Protein 1HUP (pdb70)

CATH classification: 3.10.100.10

InterPro domains:
  IPR001304 C-type lectin-like [PF00059] (146-246)
  IPR001304 C-type lectin-like [PS50041] (134-245)
  IPR001304 C-type lectin-like [SM00034] (127-245)
  IPR008160 Collagen triple helix repeat [PF01391] (42-99)
  IPR016186 C-type lectin-like/link domain superfamily [G3DSA:3.10.100.10] (108-248)
  IPR016187 C-type lectin fold [SSF56436] (134-247)
  IPR018378 C-type lectin, conserved site [PS00615] (222-244)
  IPR033990 Collectin, C-type lectin-like domain [cd03591] (136-246)
  IPR051077 Calcium-dependent Lectin [PTHR24024] (1-246)

Structure (mmCIF, N/CA/C/O backbone):
data_1HUP
#
_entry.id   1HUP
#
_cell.length_a   76.680
_cell.length_b   76.680
_cell.length_c   58.580
_cell.angle_alpha   90.00
_cell.angle_beta   90.00
_cell.angle_gamma   120.00
#
_symmetry.space_group_name_H-M   'P 3 2 1'
#
loop_
_entity.id
_entity.type
_entity.pdbx_description
1 polymer 'MANNOSE-BINDING PROTEIN'
2 non-polymer 'CALCIUM ION'
3 non-polymer 'SULFATE ION'
4 water water
#
loop_
_atom_site.group_PDB
_atom_site.id
_atom_site.type_symbol
_atom_site.label_atom_id
_atom_site.label_alt_id
_atom_site.label_comp_id
_atom_site.label_asym_id
_atom_site.label_entity_id
_atom_site.label_seq_id
_atom_site.pdbx_PDB_ins_code
_atom_site.Cartn_x
_atom_site.Cartn_y
_atom_site.Cartn_z
_atom_site.occupancy
_atom_site.B_iso_or_equiv
_atom_site.auth_seq_id
_atom_site.auth_comp_id
_atom_site.auth_asym_id
_atom_site.auth_atom_id
_atom_site.pdbx_PDB_model_num
ATOM 1 N N . ALA A 1 1 ? 47.002 -26.221 54.419 1.00 77.37 88 ALA A N 1
ATOM 2 C CA . ALA A 1 1 ? 46.304 -24.935 54.719 1.00 77.43 88 ALA A CA 1
ATOM 3 C C . ALA A 1 1 ? 45.516 -24.547 53.471 1.00 77.11 88 ALA A C 1
ATOM 4 O O . ALA A 1 1 ? 44.939 -25.418 52.814 1.00 77.14 88 ALA A O 1
ATOM 6 N N . ALA A 1 2 ? 45.519 -23.261 53.122 1.00 77.70 89 ALA A N 1
ATOM 7 C CA . ALA A 1 2 ? 44.817 -22.778 51.931 1.00 77.61 89 ALA A CA 1
ATOM 8 C C . ALA A 1 2 ? 45.659 -23.117 50.699 1.00 77.56 89 ALA A C 1
ATOM 9 O O . ALA A 1 2 ? 45.825 -22.303 49.790 1.00 77.45 89 ALA A O 1
ATOM 11 N N . SER A 1 3 ? 46.182 -24.337 50.687 1.00 76.80 90 SER A N 1
ATOM 12 C CA . SER A 1 3 ? 47.013 -24.835 49.607 1.00 77.06 90 SER A CA 1
ATOM 13 C C . SER A 1 3 ? 46.126 -25.058 48.392 1.00 76.48 90 SER A C 1
ATOM 14 O O . SER A 1 3 ? 46.508 -24.750 47.264 1.00 77.21 90 SER A O 1
ATOM 17 N N . GLU A 1 4 ? 44.923 -25.565 48.648 1.00 75.92 91 GLU A N 1
ATOM 18 C CA . GLU A 1 4 ? 43.953 -25.829 47.595 1.00 75.10 91 GLU A CA 1
ATOM 19 C C . GLU A 1 4 ? 43.637 -24.493 46.935 1.00 74.02 91 GLU A C 1
ATOM 20 O O . GLU A 1 4 ? 43.918 -24.303 45.755 1.00 74.30 91 GLU A O 1
ATOM 26 N N . ARG A 1 5 ? 43.131 -23.549 47.729 1.00 72.30 92 ARG A N 1
ATOM 27 C CA . ARG A 1 5 ? 42.783 -22.207 47.255 1.00 70.21 92 ARG A CA 1
ATOM 28 C C . ARG A 1 5 ? 43.932 -21.632 46.434 1.00 68.33 92 ARG A C 1
ATOM 29 O O . ARG A 1 5 ? 43.717 -20.979 45.413 1.00 68.16 92 ARG A O 1
ATOM 37 N N . LYS A 1 6 ? 45.149 -21.899 46.892 1.00 66.11 93 LYS A N 1
ATOM 38 C CA . LYS A 1 6 ? 46.358 -21.444 46.227 1.00 64.39 93 LYS A CA 1
ATOM 39 C C . LYS A 1 6 ? 46.407 -22.065 44.832 1.00 62.46 93 LYS A C 1
ATOM 40 O O . LYS A 1 6 ? 46.589 -21.364 43.831 1.00 61.48 93 LYS A O 1
ATOM 46 N N . ALA A 1 7 ? 46.196 -23.377 44.783 1.00 59.88 94 ALA A N 1
ATOM 47 C CA . ALA A 1 7 ? 46.213 -24.134 43.537 1.00 57.92 94 ALA A CA 1
ATOM 48 C C . ALA A 1 7 ? 45.054 -23.770 42.616 1.00 56.41 94 ALA A C 1
ATOM 49 O O . ALA A 1 7 ? 45.216 -23.755 41.398 1.00 56.35 94 ALA A O 1
ATOM 51 N N . LEU A 1 8 ? 43.893 -23.471 43.192 1.00 54.38 95 LEU A N 1
ATOM 52 C CA . LEU A 1 8 ? 42.725 -23.099 42.408 1.00 53.04 95 LEU A CA 1
ATOM 53 C C . LEU A 1 8 ? 43.000 -21.789 41.673 1.00 52.26 95 LEU A C 1
ATOM 54 O O . LEU A 1 8 ? 42.779 -21.684 40.464 1.00 52.09 95 LEU A O 1
ATOM 59 N N . GLN A 1 9 ? 43.529 -20.808 42.393 1.00 50.48 96 GLN A N 1
ATOM 60 C CA . GLN A 1 9 ? 43.839 -19.516 41.801 1.00 49.06 96 GLN A CA 1
ATOM 61 C C . GLN A 1 9 ? 44.954 -19.620 40.757 1.00 47.50 96 GLN A C 1
ATOM 62 O O . GLN A 1 9 ? 44.946 -18.892 39.765 1.00 47.23 96 GLN A O 1
ATOM 68 N N . THR A 1 10 ? 45.894 -20.538 40.963 1.00 45.98 97 THR A N 1
ATOM 69 C CA . THR A 1 10 ? 46.986 -20.718 40.008 1.00 44.95 97 THR A CA 1
ATOM 70 C C . THR A 1 10 ? 46.461 -21.408 38.753 1.00 42.76 97 THR A C 1
ATOM 71 O O . THR A 1 10 ? 46.851 -21.070 37.632 1.00 42.30 97 THR A O 1
ATOM 75 N N . GLU A 1 11 ? 45.553 -22.358 38.953 1.00 40.17 98 GLU A N 1
ATOM 76 C CA . GLU A 1 11 ? 44.944 -23.112 37.871 1.00 38.88 98 GLU A CA 1
ATOM 77 C C . GLU A 1 11 ? 44.084 -22.186 37.014 1.00 37.41 98 GLU A C 1
ATOM 78 O O . GL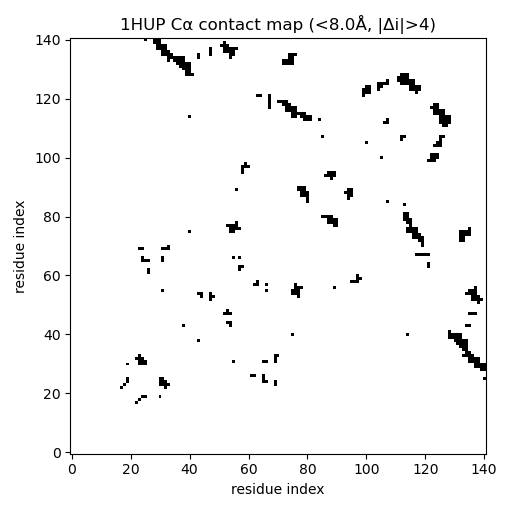U A 1 11 ? 44.090 -22.268 35.784 1.00 35.63 98 GLU A O 1
ATOM 84 N N . MET A 1 12 ? 43.363 -21.293 37.682 1.00 36.09 99 MET A N 1
ATOM 85 C CA . MET A 1 12 ? 42.485 -20.328 37.031 1.00 35.71 99 MET A CA 1
ATOM 86 C C . MET A 1 12 ? 43.273 -19.307 36.211 1.00 33.03 99 MET A C 1
ATOM 87 O O . MET A 1 12 ? 42.874 -18.944 35.102 1.00 31.25 99 MET A O 1
ATOM 92 N N . ALA A 1 13 ? 44.390 -18.848 36.764 1.00 31.60 100 ALA A N 1
ATOM 93 C CA . ALA A 1 13 ? 45.235 -17.865 36.098 1.00 30.48 100 ALA A CA 1
ATOM 94 C C . ALA A 1 13 ? 45.822 -18.408 34.791 1.00 31.18 100 ALA A C 1
ATOM 95 O O . ALA A 1 13 ? 46.001 -17.654 33.829 1.00 31.12 100 ALA A O 1
ATOM 97 N N . ARG A 1 14 ? 46.128 -19.705 34.752 1.00 30.33 101 ARG A N 1
ATOM 98 C CA . ARG A 1 14 ? 46.660 -20.280 33.526 1.00 30.04 101 ARG A CA 1
ATOM 99 C C . ARG A 1 14 ? 45.544 -20.567 32.527 1.00 28.28 101 ARG A C 1
ATOM 100 O O . ARG A 1 14 ? 45.700 -20.314 31.347 1.00 27.97 101 ARG A O 1
ATOM 108 N N . ILE A 1 15 ? 44.389 -21.005 33.012 1.00 28.13 102 ILE A N 1
ATOM 109 C CA . ILE A 1 15 ? 43.248 -21.251 32.137 1.00 27.96 102 ILE A CA 1
ATOM 110 C C . ILE A 1 15 ? 42.898 -19.922 31.458 1.00 29.54 102 ILE A C 1
ATOM 111 O O . ILE A 1 15 ? 42.636 -19.882 30.254 1.00 30.51 102 ILE A O 1
ATOM 116 N N . LYS A 1 16 ? 42.940 -18.833 32.219 1.00 29.21 103 LYS A N 1
ATOM 117 C CA . LYS A 1 16 ? 42.634 -17.514 31.681 1.00 28.67 103 LYS A CA 1
ATOM 118 C C . LYS A 1 16 ? 43.678 -17.061 30.680 1.00 27.47 103 LYS A C 1
ATOM 119 O O . LYS A 1 16 ? 43.370 -16.348 29.718 1.00 27.06 103 LYS A O 1
ATOM 125 N N . LYS A 1 17 ? 44.912 -17.489 30.902 1.00 27.92 104 LYS A N 1
ATOM 126 C CA . LYS A 1 17 ? 46.016 -17.144 30.020 1.00 27.47 104 LY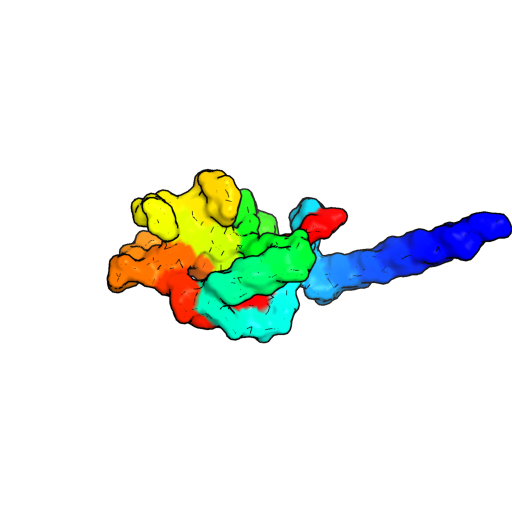S A CA 1
ATOM 127 C C . LYS A 1 17 ? 45.823 -17.821 28.657 1.00 25.80 104 LYS A C 1
ATOM 128 O O . LYS A 1 17 ? 46.050 -17.206 27.620 1.00 26.33 104 LYS A O 1
ATOM 134 N N . TRP A 1 18 ? 45.406 -19.087 28.676 1.00 22.68 105 TRP A N 1
ATOM 135 C CA . TRP A 1 18 ? 45.161 -19.849 27.461 1.00 21.25 105 TRP A CA 1
ATOM 136 C C . TRP A 1 18 ? 44.058 -19.208 26.629 1.00 23.06 105 TRP A C 1
ATOM 137 O O . TRP A 1 18 ? 44.214 -18.999 25.420 1.00 24.19 105 TRP A O 1
ATOM 148 N N . LEU A 1 19 ? 42.945 -18.903 27.296 1.00 23.21 106 LEU A N 1
ATOM 149 C CA . LEU A 1 19 ? 41.776 -18.305 26.668 1.00 22.35 106 LEU A CA 1
ATOM 150 C C . LEU A 1 19 ? 42.052 -16.972 26.005 1.00 22.73 106 LEU A C 1
ATOM 151 O O . LEU A 1 19 ? 41.589 -16.734 24.891 1.00 23.78 106 LEU A O 1
ATOM 156 N N . THR A 1 20 ? 42.785 -16.098 26.684 1.00 23.09 107 THR A N 1
ATOM 157 C CA . THR A 1 20 ? 43.079 -14.794 26.115 1.00 23.07 107 THR A CA 1
ATOM 158 C C . THR A 1 20 ? 44.061 -14.932 24.975 1.00 22.48 107 THR A C 1
ATOM 159 O O . THR A 1 20 ? 44.164 -14.042 24.138 1.00 24.16 107 THR A O 1
ATOM 163 N N . PHE A 1 21 ? 44.775 -16.052 24.937 1.00 21.21 108 PHE A N 1
ATOM 164 C CA . PHE A 1 21 ? 45.738 -16.295 23.876 1.00 21.03 108 PHE A CA 1
ATOM 165 C C . PHE A 1 21 ? 45.054 -16.827 22.622 1.00 21.60 108 PHE A C 1
ATOM 166 O O . PHE A 1 21 ? 45.249 -16.286 21.529 1.00 22.33 108 PHE A O 1
ATOM 174 N N . SER A 1 22 ? 44.225 -17.856 22.782 1.00 21.47 109 SER A N 1
ATOM 175 C CA . SER A 1 22 ? 43.575 -18.460 21.632 1.00 21.70 109 SER A CA 1
ATOM 176 C C . SER A 1 22 ? 42.053 -18.382 21.472 1.00 21.72 109 SER A C 1
ATOM 177 O O . SER A 1 22 ? 41.564 -18.568 20.360 1.00 23.17 109 SER A O 1
ATOM 180 N N . LEU A 1 23 ? 41.292 -18.125 22.535 1.00 19.98 110 LEU A N 1
ATOM 181 C CA . LEU A 1 23 ? 39.844 -18.074 22.362 1.00 19.53 110 LEU A CA 1
ATOM 182 C C . LEU A 1 23 ? 39.333 -16.772 21.756 1.00 19.32 110 LEU A C 1
ATOM 183 O O . LEU A 1 23 ? 38.355 -16.769 21.005 1.00 19.46 110 LEU A O 1
ATOM 188 N N . GLY A 1 24 ? 39.954 -15.660 22.117 1.00 19.20 111 GLY A N 1
ATOM 189 C CA . GLY A 1 24 ? 39.515 -14.383 21.594 1.00 18.00 111 GLY A CA 1
ATOM 190 C C . GLY A 1 24 ? 40.638 -13.377 21.568 1.00 19.05 111 GLY A C 1
ATOM 191 O O . GLY A 1 24 ? 41.805 -13.736 21.667 1.00 17.29 111 GLY A O 1
ATOM 192 N N . LYS A 1 25 ? 40.279 -12.107 21.458 1.00 19.71 112 LYS A N 1
ATOM 193 C CA . LYS A 1 25 ? 41.261 -11.044 21.407 1.00 20.09 112 LYS A CA 1
ATOM 194 C C . LYS A 1 25 ? 41.037 -10.074 22.550 1.00 21.56 112 LYS A C 1
ATOM 195 O O . LYS A 1 25 ? 39.942 -9.538 22.716 1.00 22.84 112 LYS A O 1
ATOM 201 N N . GLN A 1 26 ? 42.071 -9.847 23.341 1.00 22.51 113 GLN A N 1
ATOM 202 C CA . GLN A 1 26 ? 41.951 -8.918 24.441 1.00 23.49 113 GLN A CA 1
ATOM 203 C C . GLN A 1 26 ? 42.661 -7.612 24.106 1.00 23.73 113 GLN A C 1
ATOM 204 O O . GLN A 1 26 ? 43.804 -7.618 23.652 1.00 22.66 113 GLN A O 1
ATOM 210 N N . VAL A 1 27 ? 41.966 -6.498 24.290 1.00 23.51 114 VAL A N 1
ATOM 211 C CA . VAL A 1 27 ? 42.537 -5.184 24.049 1.00 23.99 114 VAL A CA 1
ATOM 212 C C . VAL A 1 27 ? 42.093 -4.368 25.252 1.00 25.44 114 VAL A C 1
ATOM 213 O O . VAL A 1 27 ? 40.916 -3.995 25.371 1.00 26.71 114 VAL A O 1
ATOM 217 N N . GLY A 1 28 ? 43.012 -4.198 26.200 1.00 25.86 115 GLY A N 1
ATOM 218 C CA . GLY A 1 28 ? 42.709 -3.446 27.404 1.00 24.97 115 GLY A CA 1
ATOM 219 C C . GLY A 1 28 ? 41.757 -4.209 28.302 1.00 24.46 115 GLY A C 1
ATOM 220 O O . GLY A 1 28 ? 42.055 -5.327 28.722 1.00 24.73 115 GLY A O 1
ATOM 221 N N . ASN A 1 29 ? 40.591 -3.631 28.557 1.00 25.54 116 ASN A N 1
ATOM 222 C CA . ASN A 1 29 ? 39.623 -4.280 29.422 1.00 26.68 116 ASN A CA 1
ATOM 223 C C . ASN A 1 29 ? 38.485 -4.940 28.645 1.00 26.28 116 ASN A C 1
ATOM 224 O O . ASN A 1 29 ? 37.444 -5.269 29.213 1.00 26.82 116 ASN A O 1
ATOM 229 N N . LYS A 1 30 ? 38.690 -5.136 27.345 1.00 24.28 117 LYS A N 1
ATOM 230 C CA . LYS A 1 30 ? 37.681 -5.784 26.503 1.00 21.76 117 LYS A CA 1
ATOM 231 C C . LYS A 1 30 ? 38.197 -7.107 25.993 1.00 20.24 117 LYS A C 1
ATOM 232 O O . LYS A 1 30 ? 39.391 -7.262 25.743 1.00 21.17 117 LYS A O 1
ATOM 238 N N . PHE A 1 31 ? 37.283 -8.051 25.821 1.00 20.58 118 PHE A N 1
ATOM 239 C CA . PHE A 1 31 ? 37.609 -9.378 25.319 1.00 19.25 118 PHE A CA 1
ATOM 240 C C . PHE A 1 31 ? 36.612 -9.651 24.195 1.00 18.32 118 PHE A C 1
ATOM 241 O O . PHE A 1 31 ? 35.435 -9.858 24.457 1.00 19.35 118 PHE A O 1
ATOM 249 N N . PHE A 1 32 ? 37.076 -9.588 22.949 1.00 18.19 119 PHE A N 1
ATOM 250 C CA . PHE A 1 32 ? 36.214 -9.823 21.782 1.00 16.67 119 PHE A CA 1
ATOM 251 C C . PHE A 1 32 ? 36.039 -11.312 21.487 1.00 14.82 119 PHE A C 1
ATOM 252 O O . PHE A 1 32 ? 37.021 -12.042 21.366 1.00 15.37 119 PHE A O 1
ATOM 260 N N . LEU A 1 33 ? 34.794 -11.750 21.351 1.00 14.45 120 LEU A N 1
ATOM 261 C CA . LEU A 1 33 ? 34.493 -13.144 21.079 1.00 15.85 120 LEU A CA 1
ATOM 262 C C . LEU A 1 33 ? 33.344 -13.247 20.088 1.00 17.11 120 LEU A C 1
ATOM 263 O O . LEU A 1 33 ? 32.464 -12.379 20.043 1.00 17.59 120 LEU A O 1
ATOM 268 N N . THR A 1 34 ? 33.353 -14.314 19.297 1.00 17.09 121 THR A N 1
ATOM 269 C CA . THR A 1 34 ? 32.306 -14.552 18.312 1.00 18.75 121 THR A CA 1
ATOM 270 C C . THR A 1 34 ? 31.782 -15.972 18.476 1.00 19.22 121 THR A C 1
ATOM 271 O O . THR A 1 34 ? 32.531 -16.877 18.862 1.00 19.27 121 THR A O 1
ATOM 275 N N . ASN A 1 35 ? 30.480 -16.153 18.291 1.00 19.55 122 ASN A N 1
ATOM 276 C CA . ASN A 1 35 ? 29.920 -17.491 18.384 1.00 20.02 122 ASN A CA 1
ATOM 277 C C . ASN A 1 35 ? 29.902 -18.130 16.995 1.00 20.27 122 ASN A C 1
ATOM 278 O O . ASN A 1 35 ? 29.462 -19.264 16.834 1.00 20.60 122 ASN A O 1
ATOM 283 N N . GLY A 1 36 ? 30.418 -17.403 16.004 1.00 20.88 123 GLY A N 1
ATOM 284 C CA . GLY A 1 36 ? 30.462 -17.899 14.639 1.00 21.52 123 GLY A CA 1
ATOM 285 C C . GLY A 1 36 ? 29.117 -17.977 13.928 1.00 23.25 123 GLY A C 1
ATOM 286 O O . GLY A 1 36 ? 28.998 -18.623 12.891 1.00 25.46 123 GLY A O 1
ATOM 287 N N . GLU A 1 37 ? 28.110 -17.282 14.437 1.00 24.30 124 GLU A N 1
ATOM 288 C CA . GLU A 1 37 ? 26.792 -17.318 13.830 1.00 24.47 124 GLU A CA 1
ATOM 289 C C . GLU A 1 37 ? 26.392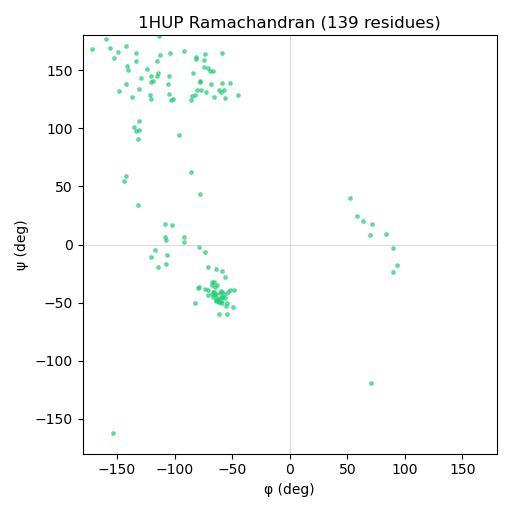 -15.964 13.280 1.00 25.08 124 GLU A C 1
ATOM 290 O O . GLU A 1 37 ? 26.774 -14.925 13.823 1.00 25.71 124 GLU A O 1
ATOM 296 N N . ILE A 1 38 ? 25.663 -15.980 12.169 1.00 25.54 125 ILE A N 1
ATOM 297 C CA . ILE A 1 38 ? 25.219 -14.749 11.540 1.00 25.64 125 ILE A CA 1
ATOM 298 C C . ILE A 1 38 ? 23.733 -14.575 11.813 1.00 25.71 125 ILE A C 1
ATOM 299 O O . ILE A 1 38 ? 22.969 -15.534 11.807 1.00 25.19 125 ILE A O 1
ATOM 304 N N . MET A 1 39 ? 23.337 -13.354 12.124 1.00 26.41 126 MET A N 1
ATOM 305 C CA . MET A 1 39 ? 21.950 -13.063 12.427 1.00 25.66 126 MET A CA 1
ATOM 306 C C . MET A 1 39 ? 21.744 -11.576 12.231 1.00 25.38 126 MET A C 1
ATOM 307 O O . MET A 1 39 ? 22.698 -10.846 11.952 1.00 24.94 126 MET A O 1
ATOM 312 N N . THR A 1 40 ? 20.507 -11.127 12.396 1.00 25.39 127 THR A N 1
ATOM 313 C CA . THR A 1 40 ? 20.170 -9.725 12.216 1.00 25.58 127 THR A CA 1
ATOM 314 C C . THR A 1 40 ? 20.677 -8.940 13.405 1.00 25.51 127 THR A C 1
ATOM 315 O O . THR A 1 40 ? 20.861 -9.499 14.485 1.00 26.34 127 THR A O 1
ATOM 319 N N . PHE A 1 41 ? 20.852 -7.638 13.225 1.00 25.40 128 PHE A N 1
ATOM 320 C CA . PHE A 1 41 ? 21.350 -6.783 14.290 1.00 25.54 128 PHE A CA 1
ATOM 321 C C . PHE A 1 41 ? 20.649 -6.941 15.633 1.00 26.34 128 PHE A C 1
ATOM 322 O O . PHE A 1 41 ? 21.307 -7.156 16.654 1.00 27.18 128 PHE A O 1
ATOM 330 N N . GLU A 1 42 ? 19.326 -6.812 15.644 1.00 27.08 129 GLU A N 1
ATOM 331 C CA . GLU A 1 42 ? 18.562 -6.940 16.882 1.00 27.94 129 GLU A CA 1
ATOM 332 C C . GLU A 1 42 ? 18.894 -8.231 17.613 1.00 27.30 129 GLU A C 1
ATOM 333 O O . GLU A 1 42 ? 19.021 -8.230 18.836 1.00 27.90 129 GLU A O 1
ATOM 339 N N . LYS A 1 43 ? 19.078 -9.313 16.858 1.00 26.57 130 LYS A N 1
ATOM 340 C CA . LYS A 1 43 ? 19.414 -10.605 17.438 1.00 27.64 130 LYS A CA 1
ATOM 341 C C . LYS A 1 43 ? 20.771 -10.561 18.134 1.00 27.38 130 LYS A C 1
ATOM 342 O O . LYS A 1 43 ? 20.899 -11.027 19.268 1.00 28.56 130 LYS A O 1
ATOM 348 N N . VAL A 1 44 ? 21.783 -10.026 17.449 1.00 26.21 131 VAL A N 1
ATOM 349 C CA . VAL A 1 44 ? 23.129 -9.917 18.024 1.00 25.17 131 VAL A CA 1
ATOM 350 C C . VAL A 1 44 ? 23.056 -9.074 19.292 1.00 24.27 131 VAL A C 1
ATOM 351 O O . VAL A 1 44 ? 23.686 -9.396 20.291 1.00 24.57 131 VAL A O 1
ATOM 355 N N . LYS A 1 45 ? 22.262 -8.013 19.265 1.00 23.98 1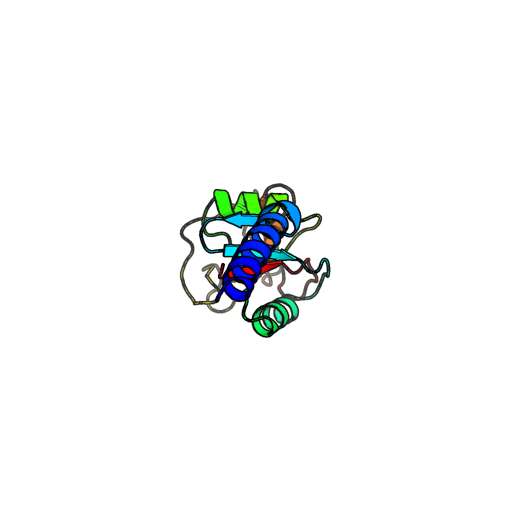32 LYS A N 1
ATOM 356 C CA . LYS A 1 45 ? 22.144 -7.171 20.436 1.00 26.68 132 LYS A CA 1
ATOM 357 C C . LYS A 1 45 ? 21.646 -7.992 21.607 1.00 27.18 132 LYS A C 1
ATOM 358 O O . LYS A 1 45 ? 22.245 -7.985 22.687 1.00 28.82 132 LYS A O 1
ATOM 364 N N . ALA A 1 46 ? 20.562 -8.719 21.380 1.00 25.75 133 ALA A N 1
ATOM 365 C CA . ALA A 1 46 ? 19.970 -9.549 22.412 1.00 25.36 133 ALA A CA 1
ATOM 366 C C . ALA A 1 46 ? 20.972 -10.576 22.912 1.00 25.71 133 ALA A C 1
ATOM 367 O O . ALA A 1 46 ? 21.126 -10.762 24.115 1.00 27.85 133 ALA A O 1
ATOM 369 N N . LEU A 1 47 ? 21.660 -11.214 21.971 1.00 25.59 134 LEU A N 1
ATOM 370 C CA . LEU A 1 47 ? 22.662 -12.237 22.249 1.00 24.74 134 LEU A CA 1
ATOM 371 C C . LEU A 1 47 ? 23.744 -11.763 23.213 1.00 25.40 134 LEU A C 1
ATOM 372 O O . LEU A 1 47 ? 23.949 -12.361 24.275 1.00 27.08 134 LEU A O 1
ATOM 377 N N . CYS A 1 48 ? 24.457 -10.706 22.838 1.00 24.51 135 CYS A N 1
ATOM 378 C CA . CYS A 1 48 ? 25.515 -10.179 23.685 1.00 23.09 135 CYS A CA 1
ATOM 379 C C . CYS A 1 48 ? 24.968 -9.833 25.058 1.00 24.53 135 CYS A C 1
ATOM 380 O O . CYS A 1 48 ? 25.557 -10.207 26.073 1.00 25.41 135 CYS A O 1
ATOM 383 N N . VAL A 1 49 ? 23.824 -9.152 25.075 1.00 25.18 136 VAL A N 1
ATOM 384 C CA . VAL A 1 49 ? 23.164 -8.759 26.313 1.00 26.36 136 VAL A CA 1
ATOM 385 C C . VAL A 1 49 ? 22.885 -9.983 27.180 1.00 26.90 136 VAL A C 1
ATOM 386 O O . VAL A 1 49 ? 23.096 -9.970 28.391 1.00 27.28 136 VAL A O 1
ATOM 390 N N . LYS A 1 50 ? 22.426 -11.038 26.529 1.00 27.58 137 LYS A N 1
ATOM 391 C CA . LYS A 1 50 ? 22.116 -12.308 27.162 1.00 29.46 137 LYS A CA 1
ATOM 392 C C . LYS A 1 50 ? 23.347 -12.886 27.867 1.00 30.05 137 LYS A C 1
ATOM 393 O O . LYS A 1 50 ? 23.223 -13.699 28.781 1.00 31.72 137 LYS A O 1
ATOM 399 N N . PHE A 1 51 ? 24.533 -12.472 27.435 1.00 30.44 138 PHE A N 1
ATOM 400 C CA . PHE A 1 51 ? 25.776 -12.951 28.037 1.00 28.85 138 PHE A CA 1
ATOM 401 C C . PHE A 1 51 ? 26.506 -11.896 28.879 1.00 28.14 138 PHE A C 1
ATOM 402 O O . PHE A 1 51 ? 27.680 -12.065 29.186 1.00 28.77 138 PHE A O 1
ATOM 410 N N . GLN A 1 52 ? 25.807 -10.834 29.277 1.00 27.85 139 GLN A N 1
ATOM 411 C CA . GLN A 1 52 ? 26.403 -9.741 30.056 1.00 28.28 139 GLN A CA 1
ATOM 412 C C . GLN A 1 52 ? 27.483 -9.008 29.268 1.00 27.89 139 GLN A C 1
ATOM 413 O O . GLN A 1 52 ? 28.348 -8.338 29.851 1.00 28.11 139 GLN A O 1
ATOM 419 N N . ALA A 1 53 ? 27.435 -9.153 27.944 1.00 26.62 140 ALA A N 1
ATOM 420 C CA . ALA A 1 53 ? 28.395 -8.528 27.037 1.00 25.65 140 ALA A CA 1
ATOM 421 C C . ALA A 1 53 ? 27.660 -7.488 26.203 1.00 26.50 140 ALA A C 1
ATOM 422 O O . ALA A 1 53 ? 26.450 -7.297 26.347 1.00 27.49 140 ALA A O 1
ATOM 424 N N . SER A 1 54 ? 28.391 -6.808 25.336 1.00 25.91 141 SER A N 1
ATOM 425 C CA . SER A 1 54 ? 27.781 -5.826 24.462 1.00 24.88 141 SER A CA 1
ATOM 426 C C . SER A 1 54 ? 28.334 -6.077 23.078 1.00 23.17 141 SER A C 1
ATOM 427 O O . SER A 1 54 ? 29.368 -6.719 22.951 1.00 24.14 141 SER A O 1
ATOM 430 N N . VAL A 1 55 ? 27.629 -5.637 22.041 1.00 22.11 142 VAL A N 1
ATOM 431 C CA . VAL A 1 55 ? 28.113 -5.814 20.670 1.00 19.64 142 VAL A CA 1
ATOM 432 C C . VAL A 1 55 ? 29.465 -5.120 20.530 1.00 19.11 142 VAL A C 1
ATOM 433 O O . VAL A 1 55 ? 29.675 -4.023 21.062 1.00 19.17 142 VAL A O 1
ATOM 437 N N . ALA A 1 56 ? 30.388 -5.772 19.835 1.00 18.30 143 ALA A N 1
ATOM 438 C CA . ALA A 1 56 ? 31.719 -5.229 19.632 1.00 17.98 143 ALA A CA 1
ATOM 439 C C . ALA A 1 56 ? 31.657 -3.841 18.988 1.00 19.59 143 ALA A C 1
ATOM 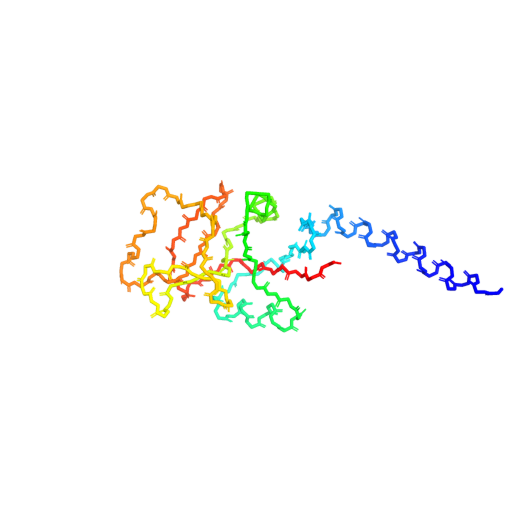440 O O . ALA A 1 56 ? 30.991 -3.631 17.968 1.00 19.11 143 ALA A O 1
ATOM 442 N N . THR A 1 57 ? 32.302 -2.885 19.642 1.00 21.23 144 THR A N 1
ATOM 443 C CA . THR A 1 57 ? 32.354 -1.500 19.190 1.00 23.74 144 THR A CA 1
ATOM 444 C C . THR A 1 57 ? 33.795 -1.022 19.284 1.00 26.31 144 THR A C 1
ATOM 445 O O . THR A 1 57 ? 34.268 -0.668 20.371 1.00 28.57 144 THR A O 1
ATOM 449 N N . PRO A 1 58 ? 34.526 -1.051 18.164 1.00 26.53 145 PRO A N 1
ATOM 450 C CA . PRO A 1 58 ? 35.916 -0.607 18.184 1.00 27.30 145 PRO A CA 1
ATOM 451 C C . PRO A 1 58 ? 35.973 0.890 18.487 1.00 28.68 145 PRO A C 1
ATOM 452 O O . PRO A 1 58 ? 35.279 1.695 17.857 1.00 31.25 145 PRO A O 1
ATOM 456 N N . ARG A 1 59 ? 36.759 1.258 19.487 1.00 27.56 146 ARG A N 1
ATOM 457 C CA . ARG A 1 59 ? 36.879 2.657 19.863 1.00 27.52 146 ARG A CA 1
ATOM 458 C C . ARG A 1 59 ? 38.233 3.237 19.473 1.00 27.02 146 ARG A C 1
ATOM 459 O O . ARG A 1 59 ? 38.544 4.390 19.768 1.00 27.42 146 ARG A O 1
ATOM 467 N N . ASN A 1 60 ? 39.009 2.438 18.750 1.00 26.46 147 ASN A N 1
ATOM 468 C CA . ASN A 1 60 ? 40.324 2.838 18.275 1.00 25.96 147 ASN A CA 1
ATOM 469 C C . ASN A 1 60 ? 40.870 1.776 17.318 1.00 25.96 147 ASN A C 1
ATOM 470 O O . ASN A 1 60 ? 40.315 0.681 17.202 1.00 27.65 147 ASN A O 1
ATOM 475 N N . ALA A 1 61 ? 41.943 2.120 16.619 1.00 25.06 148 ALA A N 1
ATOM 476 C CA . ALA A 1 61 ? 42.572 1.235 15.650 1.00 24.78 148 ALA A CA 1
ATOM 477 C C . ALA A 1 61 ? 42.946 -0.136 16.202 1.00 25.16 148 ALA A C 1
ATOM 478 O O . ALA A 1 61 ? 42.793 -1.146 15.510 1.00 25.52 148 ALA A O 1
ATOM 480 N N . ALA A 1 62 ? 43.461 -0.167 17.429 1.00 24.49 149 ALA A N 1
ATOM 481 C CA . ALA A 1 62 ? 43.873 -1.413 18.070 1.00 22.63 149 ALA A CA 1
ATOM 482 C C . ALA A 1 62 ? 42.695 -2.365 18.188 1.00 22.77 149 ALA A C 1
ATOM 483 O O . ALA A 1 62 ? 42.789 -3.536 17.819 1.00 22.66 149 ALA A O 1
ATOM 485 N N . GLU A 1 63 ? 41.585 -1.846 18.695 1.00 22.57 150 GLU A N 1
ATOM 486 C CA . GLU A 1 63 ? 40.370 -2.630 18.853 1.00 24.25 150 GLU A CA 1
ATOM 487 C C . GLU A 1 63 ? 39.812 -3.077 17.497 1.00 25.26 150 GLU A C 1
ATOM 488 O O . GLU A 1 63 ? 39.380 -4.226 17.339 1.00 26.12 150 GLU A O 1
ATOM 494 N N . ASN A 1 64 ? 39.823 -2.165 16.524 1.00 25.37 151 ASN A N 1
ATOM 495 C CA . ASN A 1 64 ? 39.326 -2.452 1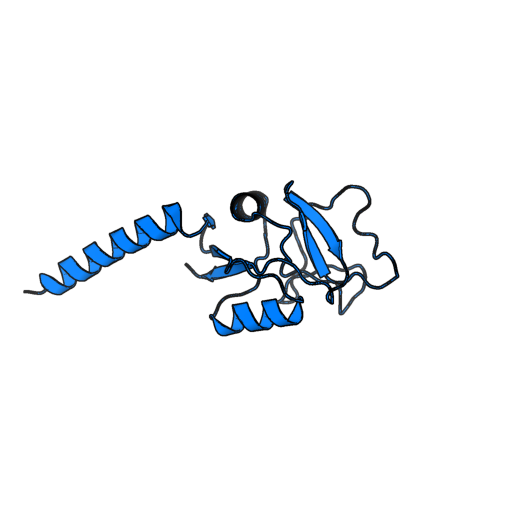5.177 1.00 24.09 151 ASN A CA 1
ATOM 496 C C . ASN A 1 64 ? 40.154 -3.585 14.567 1.00 23.29 151 ASN A C 1
ATOM 497 O O . ASN A 1 64 ? 39.614 -4.543 14.007 1.00 23.22 151 ASN A O 1
ATOM 502 N N . GLY A 1 65 ? 41.468 -3.479 14.710 1.00 20.74 152 GLY A N 1
ATOM 503 C CA . GLY A 1 65 ? 42.354 -4.495 14.187 1.00 22.30 152 GLY A CA 1
ATOM 504 C C . GLY A 1 65 ? 42.146 -5.820 14.886 1.00 22.33 152 GLY A C 1
ATOM 505 O O . GLY A 1 65 ? 42.213 -6.871 14.251 1.00 23.41 152 GLY A O 1
ATOM 506 N N . ALA A 1 66 ? 41.867 -5.768 16.189 1.00 22.51 153 ALA A N 1
ATOM 507 C CA . ALA A 1 66 ? 41.642 -6.965 16.999 1.00 21.36 153 ALA A CA 1
ATOM 508 C C . ALA A 1 66 ? 40.414 -7.715 16.504 1.00 21.12 153 ALA A C 1
ATOM 509 O O . ALA A 1 66 ? 40.427 -8.941 16.370 1.00 20.89 153 ALA A O 1
ATOM 511 N N . ILE A 1 67 ? 39.340 -6.967 16.283 1.00 20.96 154 ILE A N 1
ATOM 512 C CA . ILE A 1 67 ? 38.097 -7.537 15.777 1.00 22.46 154 ILE A CA 1
ATOM 513 C C . ILE A 1 67 ? 38.362 -8.078 14.361 1.00 23.48 154 ILE A C 1
ATOM 514 O O . ILE A 1 67 ? 37.949 -9.186 14.001 1.00 23.33 154 ILE A O 1
ATOM 519 N N . GLN A 1 68 ? 39.090 -7.290 13.578 1.00 25.17 155 GLN A N 1
ATOM 520 C CA . GLN A 1 68 ? 39.440 -7.661 12.219 1.00 26.05 155 GLN A CA 1
ATOM 521 C C . GLN A 1 68 ? 40.122 -9.026 12.227 1.00 27.30 155 GLN A C 1
ATOM 522 O O . GLN A 1 68 ? 39.712 -9.921 11.494 1.00 26.98 155 GLN A O 1
ATOM 528 N N . ASN A 1 69 ? 41.135 -9.176 13.083 1.00 27.38 156 ASN A N 1
ATOM 529 C CA . ASN A 1 69 ? 41.885 -10.425 13.230 1.00 28.86 156 ASN A CA 1
ATOM 530 C C . ASN A 1 69 ? 41.004 -11.606 13.621 1.00 29.97 156 ASN A C 1
ATOM 531 O O . ASN A 1 69 ? 41.203 -12.724 13.157 1.00 30.55 156 ASN A O 1
ATOM 536 N N . LEU A 1 70 ? 40.068 -11.360 14.527 1.00 29.25 157 LEU A N 1
ATOM 537 C CA . LEU A 1 70 ? 39.188 -12.399 15.035 1.00 28.19 157 LEU A CA 1
ATOM 538 C C . LEU A 1 70 ? 38.202 -12.990 14.026 1.00 28.12 157 LEU A C 1
ATOM 539 O O . LEU A 1 70 ? 38.040 -14.210 13.946 1.00 27.74 157 LEU A O 1
ATOM 544 N N . ILE A 1 71 ? 37.561 -12.123 13.251 1.00 29.07 158 ILE A N 1
ATOM 545 C CA . ILE A 1 71 ? 36.540 -12.543 12.290 1.00 30.11 158 ILE A CA 1
ATOM 546 C C . ILE A 1 71 ? 36.949 -13.248 10.986 1.00 30.80 158 ILE A C 1
ATOM 547 O O . ILE A 1 71 ? 38.045 -13.062 10.457 1.00 30.24 158 ILE A O 1
ATOM 552 N N . LYS A 1 72 ? 36.023 -14.057 10.479 1.00 32.35 159 LYS A N 1
ATOM 553 C CA . LYS A 1 72 ? 36.196 -14.793 9.234 1.00 34.65 159 LYS A CA 1
ATOM 554 C C . LYS A 1 72 ? 35.139 -14.313 8.241 1.00 34.79 159 LYS A C 1
ATOM 555 O O . LYS A 1 72 ? 35.134 -14.719 7.088 1.00 36.33 159 LYS A O 1
ATOM 561 N N . GLU A 1 73 ? 34.246 -13.447 8.709 1.00 35.17 160 GLU A N 1
ATOM 562 C CA . GLU A 1 73 ? 33.167 -12.893 7.903 1.00 36.06 160 GLU A CA 1
ATOM 563 C C . GLU A 1 73 ? 32.859 -11.496 8.409 1.00 35.23 160 GLU A C 1
ATOM 564 O O . GLU A 1 73 ? 33.265 -11.135 9.510 1.00 35.21 160 GLU A O 1
ATOM 570 N N . GLU A 1 74 ? 32.116 -10.731 7.613 1.00 33.74 161 GLU A N 1
ATOM 571 C CA . GLU A 1 74 ? 31.717 -9.375 7.979 1.00 31.90 161 GLU A CA 1
ATOM 572 C C . GLU A 1 74 ? 30.908 -9.421 9.268 1.00 28.77 161 GLU A C 1
ATOM 573 O O . GLU A 1 74 ? 29.941 -10.189 9.375 1.00 27.72 161 GLU A O 1
ATOM 579 N N . ALA A 1 75 ? 31.266 -8.568 10.220 1.00 25.69 162 ALA A N 1
ATOM 580 C CA . ALA A 1 75 ? 30.584 -8.532 11.506 1.00 24.04 162 ALA A CA 1
ATOM 581 C C . ALA A 1 75 ? 29.929 -7.197 11.787 1.00 22.37 162 ALA A C 1
ATOM 582 O O . ALA A 1 75 ? 30.481 -6.150 11.465 1.00 21.14 162 ALA A O 1
ATOM 584 N N . PHE A 1 76 ? 28.743 -7.239 12.381 1.00 21.28 163 PHE A N 1
ATOM 585 C CA . PHE A 1 76 ? 28.026 -6.025 12.755 1.00 21.12 163 PHE A CA 1
ATOM 586 C C . PHE A 1 76 ? 28.806 -5.381 13.909 1.00 21.00 163 PHE A C 1
ATOM 587 O O . PHE A 1 76 ? 29.457 -6.079 14.695 1.00 20.95 163 PHE A O 1
ATOM 595 N N . LEU A 1 77 ? 28.757 -4.058 14.002 1.00 22.13 164 LEU A N 1
ATOM 596 C CA . LEU A 1 77 ? 29.404 -3.342 15.094 1.00 20.85 164 LEU A CA 1
ATOM 597 C C . LEU A 1 77 ? 28.290 -2.721 15.940 1.00 22.48 164 LEU A C 1
ATOM 598 O O . LEU A 1 77 ? 27.143 -2.628 15.489 1.00 21.92 164 LEU A O 1
ATOM 603 N N . GLY A 1 78 ? 28.611 -2.321 17.168 1.00 22.44 165 GLY A N 1
ATOM 604 C CA . GLY A 1 78 ? 27.611 -1.714 18.024 1.00 22.33 165 GLY A CA 1
ATOM 605 C C . GLY A 1 78 ? 27.552 -0.231 17.736 1.00 23.03 165 GLY A C 1
ATOM 606 O O . GLY A 1 78 ? 27.855 0.586 18.607 1.00 24.33 165 GLY A O 1
ATOM 607 N N . ILE A 1 79 ? 27.191 0.109 16.499 1.00 23.23 166 ILE A N 1
ATOM 608 C CA . ILE A 1 79 ? 27.100 1.496 16.038 1.00 22.66 166 ILE A CA 1
ATOM 609 C C . ILE A 1 79 ? 25.904 1.637 15.098 1.00 23.08 166 ILE A C 1
ATOM 610 O O . ILE A 1 79 ? 25.633 0.733 14.304 1.00 23.59 166 ILE A O 1
ATOM 615 N N . THR A 1 80 ? 25.144 2.721 15.236 1.00 22.96 167 THR A N 1
ATOM 616 C CA . THR A 1 80 ? 23.989 2.964 14.371 1.00 23.23 167 THR A CA 1
ATOM 617 C C . THR A 1 80 ? 23.676 4.459 14.324 1.00 24.36 167 THR A C 1
ATOM 618 O O . THR A 1 80 ? 24.247 5.245 15.086 1.00 23.59 167 THR A O 1
ATOM 622 N N . ASP A 1 81 ? 22.798 4.842 13.400 1.00 26.69 168 ASP A N 1
ATOM 623 C CA . ASP A 1 81 ? 22.329 6.230 13.275 1.00 29.26 168 ASP A CA 1
ATOM 624 C C . ASP A 1 81 ? 20.800 6.155 13.167 1.00 31.36 168 ASP A C 1
ATOM 625 O O . ASP A 1 81 ? 20.160 6.946 12.476 1.00 31.97 168 ASP A O 1
ATOM 630 N N . GLU A 1 82 ? 20.230 5.174 13.864 1.00 34.42 169 GLU A N 1
ATOM 631 C CA . GLU A 1 82 ? 18.796 4.956 13.884 1.00 38.18 169 GLU A CA 1
ATOM 632 C C . GLU A 1 82 ? 18.025 6.198 14.326 1.00 39.98 169 GLU A C 1
ATOM 633 O O . GLU A 1 82 ? 17.141 6.664 13.610 1.00 41.79 169 GLU A O 1
ATOM 639 N N . LYS A 1 83 ? 18.389 6.761 15.475 1.00 41.74 170 LYS A N 1
ATOM 640 C CA . LYS A 1 83 ? 17.672 7.922 15.991 1.00 43.23 170 LYS A CA 1
ATOM 641 C C . LYS A 1 83 ? 17.896 9.206 15.213 1.00 42.38 170 LYS A C 1
ATOM 642 O O . LYS A 1 83 ? 16.948 9.946 14.962 1.00 43.22 170 LYS A O 1
ATOM 648 N N . THR A 1 84 ? 19.137 9.480 14.836 1.00 41.55 171 THR A N 1
ATOM 649 C CA . THR A 1 84 ? 19.434 10.684 14.076 1.00 40.87 171 THR A CA 1
ATOM 650 C C . THR A 1 84 ? 20.276 10.331 12.864 1.00 39.43 171 THR A C 1
ATOM 651 O O . THR A 1 84 ? 21.493 10.134 12.963 1.00 39.40 171 THR A O 1
ATOM 655 N N . GLU A 1 85 ? 19.598 10.221 11.725 1.00 38.04 172 GLU A N 1
ATOM 656 C CA . GLU A 1 85 ? 20.228 9.886 10.453 1.00 36.06 172 GLU A CA 1
ATOM 657 C C . GLU A 1 85 ? 21.511 10.657 10.191 1.00 35.80 172 GLU A C 1
ATOM 658 O O . GLU A 1 85 ? 21.546 11.884 10.298 1.00 35.52 172 GLU A O 1
ATOM 664 N N . GLY A 1 86 ? 22.561 9.915 9.867 1.00 35.37 173 GLY A N 1
ATOM 665 C CA . GLY A 1 86 ? 23.848 10.509 9.581 1.00 36.84 173 GLY A CA 1
ATOM 666 C C . GLY A 1 86 ? 24.717 10.659 10.810 1.00 38.34 173 GLY A C 1
ATOM 667 O O . GLY A 1 86 ? 25.943 10.737 10.699 1.00 39.10 173 GLY A O 1
ATOM 668 N N . GLN A 1 87 ? 24.092 10.708 11.982 1.00 39.13 174 GLN A N 1
ATOM 669 C CA . GLN A 1 87 ? 24.824 10.849 13.234 1.00 38.58 174 GLN A CA 1
ATOM 670 C C . GLN A 1 87 ? 25.020 9.454 13.822 1.00 37.18 174 GLN A C 1
ATOM 671 O O . GLN A 1 87 ? 24.125 8.916 14.467 1.00 37.92 174 GLN A O 1
ATOM 677 N N . PHE A 1 88 ? 26.170 8.849 13.536 1.00 36.10 175 PHE A N 1
ATOM 678 C CA . PHE A 1 88 ? 26.474 7.506 14.028 1.00 35.11 175 PHE A CA 1
ATOM 679 C C . PHE A 1 88 ? 26.896 7.550 15.479 1.00 35.79 175 PHE A C 1
ATOM 680 O O . PHE A 1 88 ? 27.709 8.392 15.881 1.00 35.29 175 PHE A O 1
ATOM 688 N N . VAL A 1 89 ? 26.422 6.575 16.243 1.00 36.16 176 VAL A N 1
ATOM 689 C CA . VAL A 1 89 ? 26.668 6.605 17.659 1.00 35.80 176 VAL A CA 1
ATOM 690 C C . VAL A 1 89 ? 26.693 5.227 18.340 1.00 36.94 176 VAL A C 1
ATOM 691 O O . VAL A 1 89 ? 26.222 4.229 17.785 1.00 36.27 176 VAL A O 1
ATOM 695 N N . ASP A 1 90 ? 27.306 5.211 19.524 1.00 38.54 177 ASP A N 1
ATOM 696 C CA . ASP A 1 90 ? 27.454 4.054 20.416 1.00 39.23 177 ASP A CA 1
ATOM 697 C C . ASP A 1 90 ? 26.101 3.480 20.817 1.00 39.12 177 ASP A C 1
ATOM 698 O O . ASP A 1 90 ? 25.080 4.162 20.743 1.00 39.67 177 ASP A O 1
ATOM 703 N N . LEU A 1 91 ? 26.111 2.271 21.363 1.00 38.77 178 LEU A N 1
ATOM 704 C CA . LEU A 1 91 ? 24.873 1.669 21.847 1.00 38.38 178 LEU A CA 1
ATOM 705 C C . LEU A 1 91 ? 24.478 2.387 23.159 1.00 39.62 178 LEU A C 1
ATOM 706 O O . LEU A 1 91 ? 23.404 2.154 23.713 1.00 40.99 178 LEU A O 1
ATOM 711 N N . THR A 1 92 ? 25.359 3.265 23.642 1.00 39.06 179 THR A N 1
ATOM 712 C CA . THR A 1 92 ? 25.115 4.027 24.862 1.00 38.26 179 THR A CA 1
ATOM 713 C C . THR A 1 92 ? 24.819 5.486 24.515 1.00 39.54 179 THR A C 1
ATOM 714 O O . THR A 1 92 ? 24.699 6.326 25.407 1.00 40.61 179 THR A O 1
ATOM 718 N N . GLY A 1 93 ? 24.756 5.793 23.220 1.00 39.21 180 GLY A N 1
ATOM 719 C CA . GLY A 1 93 ? 24.471 7.151 22.790 1.00 38.33 180 GLY A CA 1
ATOM 720 C C . GLY A 1 93 ? 25.688 8.038 22.607 1.00 38.68 180 GLY A C 1
ATOM 721 O O . GLY A 1 93 ? 25.564 9.190 22.205 1.00 38.62 180 GLY A O 1
ATOM 722 N N . ASN A 1 94 ? 26.869 7.518 22.914 1.00 38.98 181 ASN A N 1
ATOM 723 C CA . ASN A 1 94 ? 28.093 8.293 22.759 1.00 38.76 181 ASN A CA 1
ATOM 724 C C . ASN A 1 94 ? 28.564 8.397 21.315 1.00 39.46 181 ASN A C 1
ATOM 725 O O . ASN A 1 94 ? 28.624 7.403 20.592 1.00 38.21 181 ASN A O 1
ATOM 730 N N . ARG A 1 95 ? 28.902 9.612 20.897 1.00 39.84 182 ARG A N 1
ATOM 731 C CA . ARG A 1 95 ? 29.360 9.837 19.537 1.00 39.83 182 ARG A CA 1
ATOM 732 C C . ARG A 1 95 ? 30.747 9.249 19.339 1.00 38.91 182 ARG A C 1
ATOM 733 O O . ARG A 1 95 ? 31.509 9.118 20.293 1.00 39.50 182 ARG A O 1
ATOM 741 N N . LEU A 1 96 ? 31.052 8.859 18.107 1.00 38.71 183 LEU A N 1
ATOM 742 C CA . LEU A 1 96 ? 32.329 8.223 17.790 1.00 38.31 183 LEU A CA 1
ATOM 743 C C . LEU A 1 96 ? 33.511 9.172 17.667 1.00 36.91 183 LEU A C 1
ATOM 744 O O . LEU A 1 96 ? 33.396 10.265 17.120 1.00 37.01 183 LEU A O 1
ATOM 749 N N . THR A 1 97 ? 34.657 8.737 18.167 1.00 35.85 184 THR A N 1
ATOM 750 C CA . THR A 1 97 ? 35.871 9.534 18.077 1.00 36.49 184 THR A CA 1
ATOM 751 C C . THR A 1 97 ? 36.787 8.891 17.040 1.00 35.48 184 THR A C 1
ATOM 752 O O . THR A 1 97 ? 37.726 9.511 16.555 1.00 36.35 184 THR A O 1
ATOM 756 N N . TYR A 1 98 ? 36.499 7.637 16.709 1.00 33.93 185 TYR A N 1
ATOM 757 C CA . TYR A 1 98 ? 37.276 6.892 15.730 1.00 31.95 185 TYR A CA 1
ATOM 758 C C . TYR A 1 98 ? 36.318 6.263 14.737 1.00 31.19 185 TYR A C 1
ATOM 759 O O . TYR A 1 98 ? 35.279 5.726 15.132 1.00 31.87 185 TYR A O 1
ATOM 768 N N . THR A 1 99 ? 36.637 6.389 13.451 1.00 29.45 186 THR A N 1
ATOM 769 C CA . THR A 1 99 ? 35.838 5.798 12.374 1.00 26.85 186 THR A CA 1
ATOM 770 C C . THR A 1 99 ? 36.801 5.277 11.315 1.00 26.31 186 THR A C 1
ATOM 771 O O . THR A 1 99 ? 37.937 5.757 11.188 1.00 25.80 186 THR A O 1
ATOM 775 N N . ASN A 1 100 ? 36.362 4.270 10.573 1.00 26.20 187 ASN A N 1
ATOM 776 C CA . ASN A 1 100 ? 37.189 3.680 9.538 1.00 24.97 187 ASN A CA 1
ATOM 777 C C . ASN A 1 100 ? 36.296 3.327 8.371 1.00 24.58 187 ASN A C 1
ATOM 778 O O . ASN A 1 100 ? 36.179 2.163 7.983 1.00 24.96 187 ASN A O 1
ATOM 783 N N . TRP A 1 101 ? 35.622 4.328 7.830 1.00 22.64 188 TRP A N 1
ATOM 784 C CA . TRP A 1 101 ? 34.718 4.091 6.719 1.00 23.20 188 TRP A CA 1
ATOM 785 C C . TRP A 1 101 ? 35.412 3.648 5.433 1.00 23.18 188 TRP A C 1
ATOM 786 O O . TRP A 1 101 ? 36.574 3.986 5.171 1.00 24.47 188 TRP A O 1
ATOM 797 N N . ASN A 1 102 ? 34.699 2.847 4.655 1.00 23.80 189 ASN A N 1
ATOM 798 C CA . ASN A 1 102 ? 35.202 2.343 3.384 1.00 24.06 189 ASN A CA 1
ATOM 799 C C . ASN A 1 102 ? 34.969 3.465 2.384 1.00 24.16 189 ASN A C 1
ATOM 800 O O . ASN A 1 102 ? 34.144 4.351 2.627 1.00 25.34 189 ASN A O 1
ATOM 805 N N . GLU A 1 103 ? 35.687 3.440 1.268 1.00 24.07 190 GLU A N 1
ATOM 806 C CA . GLU A 1 103 ? 35.499 4.473 0.265 1.00 22.79 190 GLU A CA 1
ATOM 807 C C . GLU A 1 103 ? 34.044 4.491 -0.175 1.00 22.50 190 GLU A C 1
ATOM 808 O O . GLU A 1 103 ? 33.430 3.440 -0.403 1.00 21.51 190 GLU A O 1
ATOM 814 N N . GLY A 1 104 ? 33.478 5.691 -0.214 1.00 21.44 191 GLY A N 1
ATOM 815 C CA . GLY A 1 104 ? 32.099 5.849 -0.637 1.00 23.18 191 GLY A CA 1
ATOM 816 C C . GLY A 1 104 ? 31.116 5.603 0.483 1.00 23.56 191 GLY A C 1
ATOM 817 O O . GLY A 1 104 ? 29.909 5.540 0.247 1.00 23.96 191 GLY A O 1
ATOM 818 N N . GLU A 1 105 ? 31.626 5.467 1.703 1.00 25.18 192 GLU A N 1
ATOM 819 C CA . GLU A 1 105 ? 30.779 5.224 2.859 1.00 25.03 192 GLU A CA 1
ATOM 820 C C . GLU A 1 105 ? 31.032 6.293 3.920 1.00 24.40 192 GLU A C 1
ATOM 821 O O . GLU A 1 105 ? 32.134 6.836 4.006 1.00 22.80 192 GLU A O 1
ATOM 827 N N . PRO A 1 106 ? 30.010 6.600 4.743 1.00 24.32 193 PRO A N 1
ATOM 828 C CA . PRO A 1 106 ? 28.685 5.969 4.679 1.00 24.82 193 PRO A CA 1
ATOM 829 C C . PRO A 1 106 ? 27.815 6.655 3.632 1.00 25.08 193 PRO A C 1
ATOM 830 O O . PRO A 1 106 ? 27.931 7.852 3.430 1.00 28.35 193 PRO A O 1
ATOM 834 N N . ASN A 1 107 ? 26.937 5.908 2.977 1.00 26.87 194 ASN A N 1
ATOM 835 C CA . ASN A 1 107 ? 26.092 6.498 1.957 1.00 27.28 194 ASN A CA 1
ATOM 836 C C . ASN A 1 107 ? 24.598 6.388 2.216 1.00 28.62 194 ASN A C 1
ATOM 837 O O . ASN A 1 107 ? 23.803 6.999 1.506 1.00 30.44 194 ASN A O 1
ATOM 842 N N . ASN A 1 108 ? 24.212 5.585 3.200 1.00 29.15 195 ASN A N 1
ATOM 843 C CA . ASN A 1 108 ? 22.804 5.397 3.539 1.00 30.37 195 ASN A CA 1
ATOM 844 C C . ASN A 1 108 ? 21.962 5.018 2.317 1.00 31.47 195 ASN A C 1
ATOM 845 O O . ASN A 1 108 ? 20.828 5.476 2.155 1.00 30.85 195 ASN A O 1
ATOM 850 N N . ALA A 1 109 ? 22.534 4.160 1.473 1.00 33.86 196 ALA A N 1
ATOM 851 C CA . ALA A 1 109 ? 21.894 3.677 0.249 1.00 34.26 196 ALA A CA 1
ATOM 852 C C . ALA A 1 109 ? 20.504 3.120 0.522 1.00 35.30 196 ALA A C 1
ATOM 853 O O . ALA A 1 109 ? 20.273 2.450 1.535 1.00 36.67 196 ALA A O 1
ATOM 855 N N . GLY A 1 110 ? 19.569 3.433 -0.368 1.00 36.47 197 GLY A N 1
ATOM 856 C CA . GLY A 1 110 ? 18.198 2.970 -0.211 1.00 38.26 197 GLY A CA 1
ATOM 857 C C . GLY A 1 110 ? 17.475 3.640 0.945 1.00 40.23 197 GLY A C 1
ATOM 858 O O . GLY A 1 110 ? 16.358 3.243 1.309 1.00 39.80 197 GLY A O 1
ATOM 859 N N . SER A 1 111 ? 18.123 4.649 1.530 1.00 41.99 198 SER A N 1
ATOM 860 C CA . SER A 1 111 ? 17.573 5.392 2.657 1.00 43.64 198 SER A CA 1
ATOM 861 C C . SER A 1 111 ? 17.283 4.451 3.830 1.00 43.77 198 SER A C 1
ATOM 862 O O . SER A 1 111 ? 16.477 4.762 4.710 1.00 44.64 198 SER A O 1
ATOM 865 N N . ASP A 1 112 ? 17.986 3.322 3.864 1.00 42.84 199 ASP A N 1
ATOM 866 C CA . ASP A 1 112 ? 17.769 2.351 4.914 1.00 41.10 199 ASP A CA 1
ATOM 867 C C . ASP A 1 112 ? 19.042 1.643 5.357 1.00 38.43 199 ASP A C 1
ATOM 868 O O . ASP A 1 112 ? 19.120 0.419 5.335 1.00 37.82 199 ASP A O 1
ATOM 873 N N . GLU A 1 113 ? 20.047 2.414 5.744 1.00 35.46 200 GLU A N 1
ATOM 874 C CA . GLU A 1 113 ? 21.291 1.826 6.224 1.00 33.84 200 GLU A CA 1
ATOM 875 C C . GLU A 1 113 ? 21.663 2.517 7.521 1.00 32.60 200 GLU A C 1
ATOM 876 O O . GLU A 1 113 ? 22.300 3.572 7.517 1.00 32.08 200 GLU A O 1
ATOM 882 N N . ASP A 1 114 ? 21.197 1.942 8.627 1.00 32.42 201 ASP A N 1
ATOM 883 C CA . ASP A 1 114 ? 21.438 2.498 9.951 1.00 31.56 201 ASP A CA 1
ATOM 884 C C . ASP A 1 114 ? 22.426 1.745 10.791 1.00 29.16 201 ASP A C 1
ATOM 885 O O . ASP A 1 114 ? 22.784 2.202 11.862 1.00 28.23 201 ASP A O 1
ATOM 890 N N . CYS A 1 115 ? 22.824 0.571 10.320 1.00 28.17 202 CYS A N 1
ATOM 891 C CA . CYS A 1 115 ? 23.794 -0.257 11.015 1.00 25.95 202 CYS A CA 1
ATOM 892 C C . CYS A 1 115 ? 25.146 -0.184 10.333 1.00 24.23 202 CYS A C 1
ATOM 893 O O . CYS A 1 115 ? 25.245 0.289 9.202 1.00 25.60 202 CYS A O 1
ATOM 896 N N . VAL A 1 116 ? 26.183 -0.635 11.029 1.00 22.13 203 VAL A N 1
ATOM 897 C CA . VAL A 1 116 ? 27.543 -0.606 10.525 1.00 20.52 203 VAL A CA 1
ATOM 898 C C . VAL A 1 116 ? 28.139 -2.009 10.463 1.00 21.04 203 VAL A C 1
ATOM 899 O O . VAL A 1 116 ? 27.999 -2.810 11.392 1.00 21.27 203 VAL A O 1
ATOM 903 N N . LEU A 1 117 ? 28.872 -2.273 9.391 1.00 21.39 204 LEU A N 1
ATOM 904 C CA . LEU A 1 117 ? 29.465 -3.576 9.177 1.00 20.72 204 LEU A CA 1
ATOM 905 C C . LEU A 1 117 ? 30.979 -3.475 9.060 1.00 20.39 204 LEU A C 1
ATOM 906 O O . LEU A 1 117 ? 31.501 -2.602 8.363 1.00 21.11 204 LEU A O 1
ATOM 911 N N . LEU A 1 118 ? 31.678 -4.294 9.834 1.00 19.73 205 LEU A N 1
ATOM 912 C CA . LEU A 1 118 ? 33.125 -4.335 9.764 1.00 19.29 205 LEU A CA 1
ATOM 913 C C . LEU A 1 118 ? 33.435 -5.306 8.637 1.00 20.70 205 LEU A C 1
ATOM 914 O O . LEU A 1 118 ? 32.961 -6.448 8.627 1.00 20.00 205 LEU A O 1
ATOM 919 N N . LEU A 1 119 ? 34.203 -4.844 7.667 1.00 21.56 206 LEU A N 1
ATOM 920 C CA . LEU A 1 119 ? 34.558 -5.688 6.542 1.00 23.47 206 LEU A CA 1
ATOM 921 C C . LEU A 1 119 ? 35.872 -6.404 6.835 1.00 23.31 206 LEU A C 1
ATOM 922 O O . LEU A 1 119 ? 36.618 -6.035 7.746 1.00 23.30 206 LEU A O 1
ATOM 927 N N . LYS A 1 120 ? 36.170 -7.404 6.023 1.00 25.39 207 LYS A N 1
ATOM 928 C CA . LYS A 1 120 ? 37.382 -8.183 6.194 1.00 27.68 207 LYS A CA 1
ATOM 929 C C . LYS A 1 120 ? 38.677 -7.365 6.193 1.00 28.11 207 LYS A C 1
ATOM 930 O O . LYS A 1 120 ? 39.655 -7.758 6.825 1.00 30.62 207 LYS A O 1
ATOM 936 N N . ASN A 1 121 ? 38.696 -6.228 5.511 1.00 26.36 208 ASN A N 1
ATOM 937 C CA . ASN A 1 121 ? 39.913 -5.436 5.492 1.00 24.66 208 ASN A CA 1
ATOM 938 C C . ASN A 1 121 ? 39.949 -4.401 6.608 1.00 24.88 208 ASN A C 1
ATOM 939 O O . ASN A 1 121 ? 40.849 -3.558 6.643 1.00 25.07 208 ASN A O 1
ATOM 944 N N . GLY A 1 122 ? 38.965 -4.454 7.506 1.00 25.07 209 GLY A N 1
ATOM 945 C CA . GLY A 1 122 ? 38.913 -3.510 8.606 1.00 24.50 209 GLY A CA 1
ATOM 946 C C . GLY A 1 122 ? 38.081 -2.264 8.341 1.00 25.13 209 GLY A C 1
ATOM 947 O O . GLY A 1 122 ? 37.694 -1.559 9.274 1.00 25.57 209 GLY A O 1
ATOM 948 N N . GLN A 1 123 ? 37.801 -1.986 7.074 1.00 24.22 210 GLN A N 1
ATOM 949 C CA . GLN A 1 123 ? 37.005 -0.827 6.717 1.00 22.82 210 GLN A CA 1
ATOM 950 C C . GLN A 1 123 ? 35.549 -1.081 7.077 1.00 22.11 210 GLN A C 1
ATOM 951 O O . GLN A 1 123 ? 35.157 -2.223 7.324 1.00 20.97 210 GLN A O 1
ATOM 957 N N . TRP A 1 124 ? 34.761 -0.011 7.123 1.00 21.55 211 TRP A N 1
ATOM 958 C CA . TRP A 1 124 ? 33.358 -0.105 7.501 1.00 21.26 211 TRP A CA 1
ATOM 959 C C . TRP A 1 124 ? 32.443 0.274 6.344 1.00 21.73 211 TRP A C 1
ATOM 960 O O . TRP A 1 124 ? 32.819 1.040 5.455 1.00 19.83 211 TRP A O 1
ATOM 971 N N . ASN A 1 125 ? 31.206 -0.199 6.431 1.00 21.54 212 ASN A N 1
ATOM 972 C CA . ASN A 1 125 ? 30.174 0.058 5.441 1.00 20.27 212 ASN A CA 1
ATOM 973 C C . ASN A 1 125 ? 28.850 0.082 6.186 1.00 20.94 212 ASN A C 1
ATOM 974 O O . ASN A 1 125 ? 28.595 -0.785 7.028 1.00 19.28 212 ASN A O 1
ATOM 979 N N . ASP A 1 126 ? 28.027 1.094 5.938 1.00 21.62 213 ASP A N 1
ATOM 980 C CA . ASP A 1 126 ? 26.738 1.136 6.607 1.00 23.13 213 ASP A CA 1
ATOM 981 C C . ASP A 1 126 ? 25.816 0.205 5.828 1.00 24.15 213 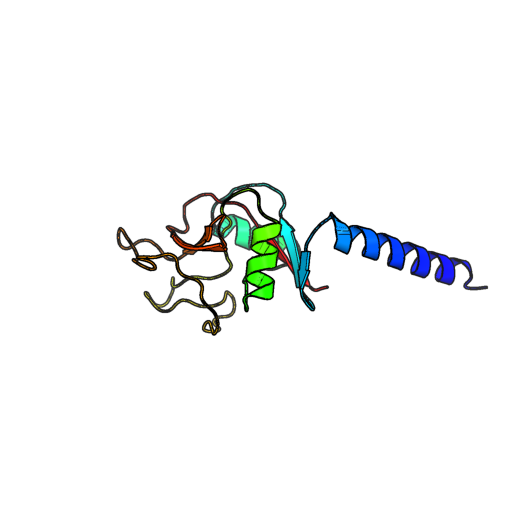ASP A C 1
ATOM 982 O O . ASP A 1 126 ? 25.820 0.191 4.601 1.00 25.73 213 ASP A O 1
ATOM 987 N N . VAL A 1 127 ? 25.104 -0.645 6.551 1.00 24.07 214 VAL A N 1
ATOM 988 C CA . VAL A 1 127 ? 24.248 -1.637 5.935 1.00 24.36 214 VAL A CA 1
ATOM 989 C C . VAL A 1 127 ? 22.867 -1.652 6.621 1.00 22.46 214 VAL A C 1
ATOM 990 O O . VAL A 1 127 ? 22.689 -1.032 7.679 1.00 22.07 214 VAL A O 1
ATOM 994 N N . PRO A 1 128 ? 21.853 -2.284 5.990 1.00 21.94 215 PRO A N 1
ATOM 995 C CA . PRO A 1 128 ? 20.531 -2.322 6.625 1.00 22.14 215 PRO A CA 1
ATOM 996 C C . PRO A 1 128 ? 20.624 -3.204 7.867 1.00 21.56 215 PRO A C 1
ATOM 997 O O . PRO A 1 128 ? 21.240 -4.267 7.843 1.00 20.46 215 PRO A O 1
ATOM 1001 N N . CYS A 1 129 ? 20.003 -2.763 8.949 1.00 23.51 216 CYS A N 1
ATOM 1002 C CA . CYS A 1 129 ? 20.032 -3.505 10.203 1.00 23.45 216 CYS A CA 1
ATOM 1003 C C . CYS A 1 129 ? 19.348 -4.860 10.091 1.00 24.41 216 CYS A C 1
ATOM 1004 O O . CYS A 1 129 ? 19.641 -5.774 10.858 1.00 26.64 216 CYS A O 1
ATOM 1007 N N . SER A 1 130 ? 18.478 -5.008 9.096 1.00 26.09 217 SER A N 1
ATOM 1008 C CA . SER A 1 130 ? 17.749 -6.265 8.877 1.00 27.22 217 SER A CA 1
ATOM 1009 C C . SER A 1 130 ? 18.555 -7.369 8.182 1.00 26.41 217 SER A C 1
ATOM 1010 O O . SER A 1 130 ? 18.053 -8.477 7.992 1.00 27.37 217 SER A O 1
ATOM 1013 N N . THR A 1 131 ? 19.793 -7.073 7.806 1.00 26.04 218 THR A N 1
ATOM 1014 C CA . THR A 1 131 ? 20.620 -8.073 7.159 1.00 25.71 218 THR A CA 1
ATOM 1015 C C . THR A 1 131 ? 21.218 -8.982 8.239 1.00 26.30 218 THR A C 1
ATOM 1016 O O . THR A 1 131 ? 21.215 -8.625 9.428 1.00 24.87 218 THR A O 1
ATOM 1020 N N . SER A 1 132 ? 21.677 -10.167 7.832 1.00 26.47 219 SER A N 1
ATOM 1021 C CA . SER A 1 132 ? 22.281 -11.134 8.746 1.00 26.71 219 SER A CA 1
ATOM 1022 C C . SER A 1 132 ? 23.795 -11.121 8.601 1.00 27.03 219 SER A C 1
ATOM 1023 O O . SER A 1 132 ? 24.321 -11.251 7.500 1.00 28.12 219 SER A O 1
ATOM 1026 N N . HIS A 1 133 ? 24.488 -10.890 9.708 1.00 26.66 220 HIS A N 1
ATOM 1027 C CA . HIS A 1 133 ? 25.938 -10.861 9.705 1.00 25.61 220 HIS A CA 1
ATOM 1028 C C . HIS A 1 133 ? 26.492 -11.484 10.984 1.00 25.24 220 HIS A C 1
ATOM 1029 O O . HIS A 1 133 ? 25.745 -11.790 11.914 1.00 26.43 220 HIS A O 1
ATOM 1036 N N . LEU A 1 134 ? 27.802 -11.693 11.013 1.00 24.95 221 LEU A N 1
ATOM 1037 C CA . LEU A 1 134 ? 28.459 -12.322 12.147 1.00 24.91 221 LEU A CA 1
ATOM 1038 C C . LEU A 1 134 ? 28.320 -11.560 13.464 1.00 25.76 221 LEU A C 1
ATOM 1039 O O . LEU A 1 134 ? 28.519 -10.333 13.521 1.00 26.28 221 LEU A O 1
ATOM 1044 N N . ALA A 1 135 ? 27.974 -12.308 14.512 1.00 24.46 222 ALA A N 1
ATOM 1045 C CA . ALA A 1 135 ? 27.814 -11.764 15.852 1.00 23.82 222 ALA A CA 1
ATOM 1046 C C . ALA A 1 135 ? 29.155 -11.707 16.586 1.00 22.76 222 ALA A C 1
ATOM 1047 O O . ALA A 1 135 ? 29.890 -12.699 16.643 1.00 21.47 222 ALA A O 1
ATOM 1049 N N . VAL A 1 136 ? 29.485 -10.536 17.113 1.00 22.43 223 VAL A N 1
ATOM 1050 C CA . VAL A 1 136 ? 30.707 -10.353 17.870 1.00 23.09 223 VAL A CA 1
ATOM 1051 C C . VAL A 1 136 ? 30.387 -9.510 19.098 1.00 21.55 223 VAL A C 1
ATOM 1052 O O . VAL A 1 136 ? 29.781 -8.444 18.994 1.00 21.86 223 VAL A O 1
ATOM 1056 N N . CYS A 1 137 ? 30.769 -10.018 20.264 1.00 20.95 224 CYS A N 1
ATOM 1057 C CA . CYS A 1 137 ? 30.515 -9.320 21.514 1.00 18.60 224 CYS A CA 1
ATOM 1058 C C . CYS A 1 137 ? 31.825 -9.041 22.219 1.00 17.97 224 CYS A C 1
ATOM 1059 O O . CYS A 1 137 ? 32.794 -9.781 22.059 1.00 18.25 224 CYS A O 1
ATOM 1062 N N . GLU A 1 138 ? 31.868 -7.897 22.886 1.00 17.91 225 GLU A N 1
ATOM 1063 C CA . GLU A 1 138 ? 33.012 -7.517 23.694 1.00 19.19 225 GLU A CA 1
ATOM 1064 C C . GLU A 1 138 ? 32.575 -7.816 25.126 1.00 19.53 225 GLU A C 1
ATOM 1065 O O . GLU A 1 138 ? 31.482 -7.424 25.553 1.00 20.24 225 GLU A O 1
ATOM 1071 N N . PHE A 1 139 ? 33.376 -8.610 25.819 1.00 20.10 226 PHE A N 1
ATOM 1072 C CA . PHE A 1 139 ? 33.102 -8.988 27.199 1.00 20.59 226 PHE A CA 1
ATOM 1073 C C . PHE A 1 139 ? 34.030 -8.209 28.119 1.00 21.45 226 PHE A C 1
ATOM 1074 O O . PHE A 1 139 ? 35.160 -7.875 27.738 1.00 19.78 226 PHE A O 1
ATOM 1082 N N . PRO A 1 140 ? 33.543 -7.839 29.313 1.00 22.39 227 PRO A N 1
ATOM 1083 C CA . PRO A 1 140 ? 34.428 -7.104 30.223 1.00 23.11 227 PRO A CA 1
ATOM 1084 C C . PRO A 1 140 ? 35.461 -8.095 30.766 1.00 24.34 227 PRO A C 1
ATOM 1085 O O . PRO A 1 140 ? 35.113 -9.211 31.162 1.00 23.34 227 PRO A O 1
ATOM 1089 N N . ILE A 1 141 ? 36.731 -7.723 30.713 1.00 26.17 228 ILE A N 1
ATOM 1090 C CA . ILE A 1 141 ? 37.767 -8.602 31.215 1.00 28.46 228 ILE A CA 1
ATOM 1091 C C . ILE A 1 141 ? 38.635 -7.847 32.198 1.00 29.91 228 ILE A C 1
ATOM 1092 O O . ILE A 1 141 ? 39.016 -8.484 33.194 1.00 33.77 228 ILE A O 1
#

Organism: Homo sapiens (NCBI:txid9606)

B-factor: mean 30.62, std 12.26, range [12.5, 77.94]

Solvent-accessible surface area: 8219 Å² total; per-residue (Å²): 136,52,62,125,145,130,53,105,103,72,73,116,60,120,71,104,139,143,73,37,178,92,100,2,71,87,37,63,110,24,18,0,34,49,72,51,98,93,34,44,0,102,129,0,57,60,34,0,102,149,109,149,10,45,2,0,3,2,96,59,69,64,15,5,22,10,0,59,107,28,14,165,80,45,0,0,0,0,0,14,2,87,189,60,96,52,87,21,22,13,68,102,52,91,180,42,140,51,68,45,54,38,140,65,42,62,81,38,50,76,100,82,19,34,0,0,7,0,32,120,90,1,36,0,35,0,17,34,27,87,43,54,36,8,1,0,9,21,46,107,74

GO terms:
  GO:0005515 protein binding (F, IPI)
  GO:0001867 complement activation, lectin pathway (P, IDA)
  GO:0050830 defense response to Gram-positive bacterium (P, IDA)
  GO:0106139 symbiont cell surface (C, IDA)
  GO:0005537 D-mannose binding (F, IDA)
  GO:0038187 pattern recognition receptor activity (F, IDA)
  GO:0140374 antiviral innate immune response (P, IDA)
  GO:0005576 extracellular region (C, EXP)
  GO:0009986 cell surface (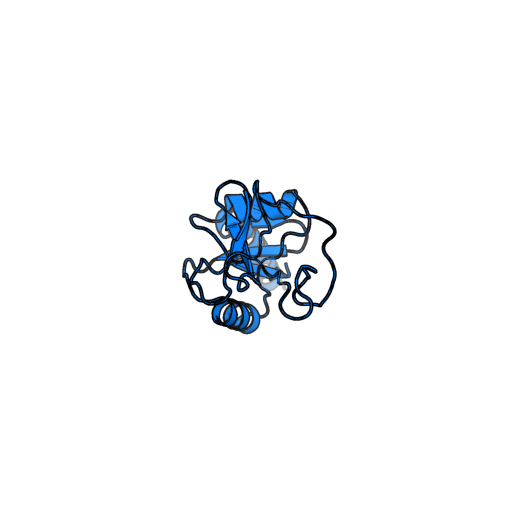C, EXP)
  GO:0048306 calcium-dependent protein binding (F, IPI)
  GO:0005576 extracellular region (C, TAS)
  GO:0042802 identical protein binding (F, IPI)
  GO:0005576 extracellular region (C, IDA)
  GO:0045087 innate immune response (P, IDA)
  GO:0048525 negative regulation of viral process (P, IDA)
  GO:0005537 D-mannose binding (F, TAS)
  GO:0009986 cell surface (C, TAS)
  GO:0042742 defense response to bacterium (P, TAS)
  GO:0006953 acute-phase response (P, TAS)
  GO:0008228 opsonization (P, TAS)

Foldseek 3Di:
DCVVVVVVVVVVVVVVVVCCVPQADDDPQWTKHFPFWWAFQVVLQVVQVVVVWGFAADQDPVSLVRVLVHDPFKEWGQWWCVPPPPQIAGVVRHGHPDAAADVPPDDCPPVAFTTWIQGNVSHIYGHHSRDITTRMTIHGD

Secondary structure (DSSP, 8-state):
-THHHHHHHHHHHHHHHHHHHHTSEEETTEEEEEEEEEEEHHHHHHHHHHTT-EE----SHHHHHHHHHH-SS-EEEEEE-SSSTT--EETTSPBPS---BPTT----GGG---EEEE-TTS-EEEE-TTSEEEEEEEEE-

Radius of gyration: 17.04 Å; Cα contacts (8 Å, |Δi|>4): 255; chains: 1; bounding box: 29×37×55 Å

Sequence (141 aa):
AASERKALQTEMARIKKWLTFSLGKQVGNKFFLTNGEIMTFEKVKALCVKFQASVATPRNAAENGAIQNLIKEEAFLGITDEKTEGQFVDLTGNRLTYTNWNEGEPNNAGSDEDCVLLLKNGQWNDVPCSTSHLAVCEFPI

Nearest PDB structures (foldseek):
  1hup-assembly1_A  TM=1.007E+00  e=5.485E-29  Homo sapiens
  1kx0-assembly1_C  TM=8.488E-01  e=8.266E-19  Rattus norvegicus
  1kwz-assembly1_C  TM=8.513E-01  e=1.115E-18  Rattus norvegicus
  1kx1-assembly2_D  TM=8.683E-01  e=1.697E-18  Rattus norvegicus
  3kmb-assembly1_1  TM=8.551E-01  e=4.170E-18  Rattus norvegicus